Protein AF-A0A521WCY1-F1 (afdb_monomer)

Foldseek 3Di:
DKEFEAPPPPPPPPDDDDDDDDDDDDDDDDDDDDDDDDDDDDDDDDDDDPDPDPPPPPPPPQPDDAVQLLFWDKDFPDDDHHHYDHDQKDKTQMDITRAAFDPPLALHPFDHRYFWKFKDKQPHTQDIDRDRIDIGGNVPPDGGMIDIDIFTATNNRNTRDD

Radius of gyration: 27.36 Å; Cα contacts (8 Å, |Δi|>4): 257; chains: 1; bounding box: 64×45×72 Å

Solvent-accessible surface area (backbone atoms only — not comparable to full-atom values): 10475 Å² total; per-residue (Å²): 86,41,36,30,31,65,77,80,76,80,76,78,77,81,74,85,76,84,84,86,88,84,86,86,88,82,87,83,82,92,85,85,82,90,78,89,80,84,86,79,87,80,84,80,82,85,88,79,84,83,74,80,73,77,81,74,84,68,68,84,75,76,74,83,77,51,74,61,45,90,52,44,43,53,45,78,73,30,64,59,73,65,37,76,44,88,61,59,51,47,68,33,35,40,52,70,40,64,46,47,61,36,64,92,42,57,80,32,83,73,48,74,51,42,15,32,28,39,36,20,53,72,87,38,80,74,52,74,44,41,60,54,64,40,82,42,77,37,72,91,57,74,62,42,79,46,40,45,48,65,39,27,21,38,12,63,66,48,70,51,79,133

Mean predicted aligned error: 14.32 Å

Sequence (162 aa):
MKIRMPYVVLAVAGTALIAAACGGSSKSASATPKTAATQASVKAPASATQAAAAASTATPAMMPMQPGAENMKVAITAPANDAKITANEVTLDVAATGFDLSCDLAGKPVQAGKGHYHVEIDKSLVDMYCTPQARVSLQNVKPGTHTLTVVPAQDDHAEVHE

Secondary structure (DSSP, 8-state):
-EEEE--------------------------------------PPP----------------PPPPTTGGG-EEEEEES-TTEE--SSEEEEEEEEESSEE-STTTTSS--TTEEEEEEEETTEEEEEE-SSEEEEE-TTPPSEEEEEEEEEE-TT--B---

Structure (mmCIF, N/CA/C/O backbone):
data_AF-A0A521WCY1-F1
#
_entry.id   AF-A0A521WCY1-F1
#
loop_
_atom_site.group_PDB
_atom_site.id
_atom_site.type_symbol
_atom_site.label_atom_id
_atom_site.label_alt_id
_atom_site.label_comp_id
_atom_site.label_asym_id
_atom_site.label_entity_id
_atom_site.label_seq_id
_atom_site.pdbx_PDB_ins_code
_atom_site.Cartn_x
_atom_site.Cartn_y
_atom_site.Cartn_z
_atom_site.occupancy
_atom_site.B_iso_or_equiv
_atom_site.auth_seq_id
_atom_site.auth_comp_id
_atom_site.auth_asym_id
_atom_site.auth_atom_id
_atom_site.pdbx_PDB_model_num
ATOM 1 N N . MET A 1 1 ? -7.195 7.458 0.749 1.00 93.31 1 MET A N 1
ATOM 2 C CA . MET A 1 1 ? -8.484 6.971 1.301 1.00 93.31 1 MET A CA 1
ATOM 3 C C . MET A 1 1 ? -8.570 7.314 2.785 1.00 93.31 1 MET A C 1
ATOM 5 O O . MET A 1 1 ? -7.540 7.308 3.438 1.00 93.31 1 MET A O 1
ATOM 9 N N . LYS A 1 2 ? -9.751 7.605 3.342 1.00 93.06 2 LYS A N 1
ATOM 10 C CA . LYS A 1 2 ? -9.937 7.824 4.789 1.00 93.06 2 LYS A CA 1
ATOM 11 C C . LYS A 1 2 ? -10.553 6.604 5.472 1.00 93.06 2 LYS A C 1
ATOM 13 O O . LYS A 1 2 ? -11.439 5.976 4.900 1.00 93.06 2 LYS A O 1
ATOM 18 N N . ILE A 1 3 ? -10.138 6.322 6.703 1.00 94.38 3 ILE A N 1
ATOM 19 C CA . ILE A 1 3 ? -10.771 5.349 7.606 1.00 94.38 3 ILE A CA 1
ATOM 20 C C . ILE A 1 3 ? -11.053 5.989 8.963 1.00 94.38 3 ILE A C 1
ATOM 22 O O . ILE A 1 3 ? -10.430 6.985 9.336 1.00 94.38 3 ILE A O 1
ATOM 26 N N . ARG A 1 4 ? -11.997 5.415 9.711 1.00 92.69 4 ARG A N 1
ATOM 27 C CA . ARG A 1 4 ? -12.382 5.881 11.048 1.00 92.69 4 ARG A CA 1
ATOM 28 C C . ARG A 1 4 ? -12.153 4.783 12.076 1.00 92.69 4 ARG A C 1
ATOM 30 O O . ARG A 1 4 ? -12.836 3.760 12.049 1.00 92.69 4 ARG A O 1
ATOM 37 N N . MET A 1 5 ? -11.248 5.020 13.016 1.00 90.50 5 MET A N 1
ATOM 38 C CA . MET A 1 5 ? -11.045 4.164 14.181 1.00 90.50 5 MET A CA 1
ATOM 39 C C . MET A 1 5 ? -11.843 4.722 15.363 1.00 90.50 5 MET A C 1
ATOM 41 O O . MET A 1 5 ? -11.571 5.840 15.809 1.00 90.50 5 MET A O 1
ATOM 45 N N . PRO A 1 6 ? -12.861 4.006 15.870 1.00 84.88 6 PRO A N 1
ATOM 46 C CA . PRO A 1 6 ? -13.630 4.475 17.007 1.00 84.88 6 PRO A CA 1
ATOM 47 C C . PRO A 1 6 ? -12.794 4.387 18.283 1.00 84.88 6 PRO A C 1
ATOM 49 O O . PRO A 1 6 ? -11.936 3.519 18.435 1.00 84.88 6 PRO A O 1
ATOM 52 N N . TYR A 1 7 ? -13.119 5.237 19.251 1.00 79.69 7 TYR A N 1
ATOM 53 C CA . TYR A 1 7 ? -12.675 5.017 20.619 1.00 79.69 7 TYR A CA 1
ATOM 54 C C . TYR A 1 7 ? -13.307 3.727 21.141 1.00 79.69 7 TYR A C 1
ATOM 56 O O . TYR A 1 7 ? -14.530 3.625 21.255 1.00 79.69 7 TYR A O 1
ATOM 64 N N . VAL A 1 8 ? -12.476 2.738 21.467 1.00 70.00 8 VAL A N 1
ATOM 65 C CA . VAL A 1 8 ? -12.925 1.576 22.232 1.00 70.00 8 VAL A CA 1
ATOM 66 C C . VAL A 1 8 ? -13.041 2.026 23.682 1.00 70.00 8 VAL A C 1
ATOM 68 O O . VAL A 1 8 ? -12.065 2.036 24.430 1.00 70.00 8 VAL A O 1
ATOM 71 N N . VAL A 1 9 ? -14.241 2.443 24.084 1.00 60.09 9 VAL A N 1
ATOM 72 C CA . VAL A 1 9 ? -14.563 2.550 25.506 1.00 60.09 9 VAL A CA 1
ATOM 73 C C . VAL A 1 9 ? -14.656 1.116 26.015 1.00 60.09 9 VAL A C 1
ATOM 75 O O . VAL A 1 9 ? -15.657 0.438 25.789 1.00 60.09 9 VAL A O 1
ATOM 78 N N . LEU A 1 10 ? -13.591 0.627 26.653 1.00 60.75 10 LEU A N 1
ATOM 79 C CA . LEU A 1 10 ? -13.652 -0.584 27.465 1.00 60.75 10 LEU A CA 1
ATOM 80 C C . LEU A 1 10 ? -14.621 -0.297 28.615 1.00 60.75 10 LEU A C 1
ATOM 82 O O . LEU A 1 10 ? -14.239 0.221 29.662 1.00 60.75 10 LEU A O 1
ATOM 86 N N . ALA A 1 11 ? -15.903 -0.580 28.393 1.00 53.66 11 ALA A N 1
ATOM 87 C CA . ALA A 1 11 ? -16.876 -0.653 29.462 1.00 53.66 11 ALA A CA 1
ATOM 88 C C . ALA A 1 11 ? -16.461 -1.838 30.338 1.00 53.66 11 ALA A C 1
ATOM 90 O O . ALA A 1 11 ? -16.740 -2.994 30.021 1.00 53.66 11 ALA A O 1
ATOM 91 N N . VAL A 1 12 ? -15.724 -1.551 31.411 1.00 54.09 12 VAL A N 1
ATOM 92 C CA . VAL A 1 12 ? -15.419 -2.533 32.448 1.00 54.09 12 VAL A CA 1
ATOM 93 C C . VAL A 1 12 ? -16.740 -2.835 33.146 1.00 54.09 12 VAL A C 1
ATOM 95 O O . VAL A 1 12 ? -17.143 -2.149 34.081 1.00 54.09 12 VAL A O 1
ATOM 98 N N . ALA A 1 13 ? -17.459 -3.836 32.642 1.00 54.12 13 ALA A N 1
ATOM 99 C CA . ALA A 1 13 ? -18.578 -4.429 33.348 1.00 54.12 13 ALA A CA 1
ATOM 100 C C . ALA A 1 13 ? -18.003 -5.130 34.586 1.00 54.12 13 ALA A C 1
ATOM 102 O O . ALA A 1 13 ? -17.518 -6.260 34.520 1.00 54.12 13 ALA A O 1
ATOM 103 N N . GLY A 1 14 ? -17.982 -4.403 35.705 1.00 45.97 14 GLY A N 1
ATOM 104 C CA . GLY A 1 14 ? -17.565 -4.906 37.006 1.00 45.97 14 GLY A CA 1
ATOM 105 C C . GLY A 1 14 ? -18.452 -6.071 37.420 1.00 45.97 14 GLY A C 1
ATOM 106 O O . GLY A 1 14 ? -19.528 -5.878 37.977 1.00 45.97 14 GLY A O 1
ATOM 107 N N . THR A 1 15 ? -18.000 -7.288 37.137 1.00 55.28 15 THR A N 1
ATOM 108 C CA . THR A 1 15 ? -18.623 -8.502 37.656 1.00 55.28 15 THR A CA 1
ATOM 109 C C . THR A 1 15 ? -17.979 -8.766 39.011 1.00 55.28 15 THR A C 1
ATOM 111 O O . THR A 1 15 ? -16.832 -9.203 39.091 1.00 55.28 15 THR A O 1
ATOM 114 N N . ALA A 1 16 ? -18.687 -8.413 40.083 1.00 53.44 16 ALA A N 1
ATOM 115 C CA . ALA A 1 16 ? -18.273 -8.703 41.448 1.00 53.44 16 ALA A CA 1
ATOM 116 C C . ALA A 1 16 ? -18.274 -10.226 41.670 1.00 53.44 16 ALA A C 1
ATOM 118 O O . ALA A 1 16 ? -19.322 -10.840 41.853 1.00 53.44 16 ALA A O 1
ATOM 119 N N . LEU A 1 17 ? -17.090 -10.839 41.638 1.00 54.81 17 LEU A N 1
ATOM 120 C CA . LEU A 1 17 ? -16.869 -12.212 42.083 1.00 54.81 17 LEU A CA 1
ATOM 121 C C . LEU A 1 17 ? -16.650 -12.201 43.599 1.00 54.81 17 LEU A C 1
ATOM 123 O O . LEU A 1 17 ? -15.632 -11.716 44.092 1.00 54.81 17 LEU A O 1
ATOM 127 N N . ILE A 1 18 ? -17.629 -12.724 44.335 1.00 60.94 18 ILE A N 1
ATOM 128 C CA . ILE A 1 18 ? -17.515 -13.001 45.768 1.00 60.94 18 ILE A CA 1
ATOM 129 C C . ILE A 1 18 ? -16.548 -14.178 45.945 1.00 60.94 18 ILE A C 1
ATOM 131 O O . ILE A 1 18 ? -16.777 -15.271 45.430 1.00 60.94 18 ILE A O 1
ATOM 135 N N . ALA A 1 19 ? -15.459 -13.935 46.674 1.00 53.78 19 ALA A N 1
ATOM 136 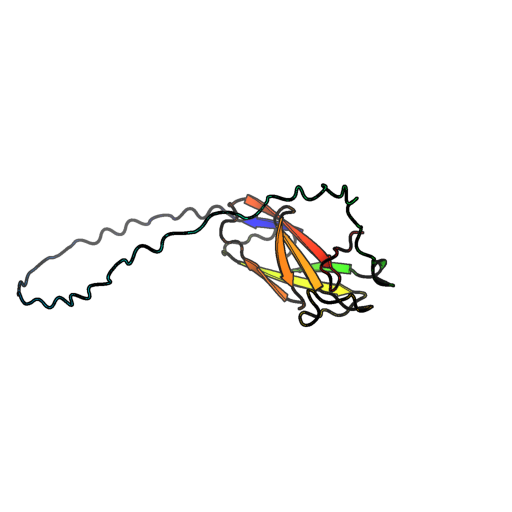C CA . ALA A 1 19 ? -14.481 -14.938 47.065 1.00 53.78 19 ALA A CA 1
ATOM 137 C C . ALA A 1 19 ? -15.011 -15.799 48.224 1.00 53.78 19 ALA A C 1
ATOM 139 O O . ALA A 1 19 ? -15.435 -15.268 49.250 1.00 53.78 19 ALA A O 1
ATOM 140 N N . ALA A 1 20 ? -14.907 -17.122 48.093 1.00 64.25 20 ALA A N 1
ATOM 141 C CA . ALA A 1 20 ? -14.951 -18.059 49.211 1.00 64.25 20 ALA A CA 1
ATOM 142 C C . ALA A 1 20 ? -13.583 -18.750 49.303 1.00 64.25 20 ALA A C 1
ATOM 144 O O . ALA A 1 20 ? -13.177 -19.472 48.394 1.00 64.25 20 ALA A O 1
ATOM 145 N N . ALA A 1 21 ? -12.858 -18.472 50.386 1.00 53.22 21 ALA A N 1
ATOM 146 C CA . ALA A 1 21 ? -11.540 -19.014 50.685 1.00 53.22 21 ALA A CA 1
ATOM 147 C C . ALA A 1 21 ? -11.627 -20.108 51.759 1.00 53.22 21 ALA A C 1
ATOM 149 O O . ALA A 1 21 ? -12.269 -19.902 52.782 1.00 53.22 21 ALA A O 1
ATOM 150 N N . CYS A 1 22 ? -10.928 -21.219 51.529 1.00 55.78 22 CYS A N 1
ATOM 151 C CA . CYS A 1 22 ? -10.346 -22.193 52.471 1.00 55.78 22 CYS A CA 1
ATOM 152 C C . CYS A 1 22 ? -9.388 -23.016 51.586 1.00 55.78 22 CYS A C 1
ATOM 154 O O . CYS A 1 22 ? -9.812 -23.468 50.532 1.00 55.78 22 CYS A O 1
ATOM 156 N N . GLY A 1 23 ? -8.096 -23.231 51.812 1.00 45.28 23 GLY A N 1
ATOM 157 C CA . GLY A 1 23 ? -7.243 -23.244 52.995 1.00 45.28 23 GLY A CA 1
ATOM 158 C C . GLY A 1 23 ? -6.306 -24.448 52.788 1.00 45.28 23 GLY A C 1
ATOM 159 O O . GLY A 1 23 ? -6.796 -25.537 52.509 1.00 45.28 23 GLY A O 1
ATOM 160 N N . GLY A 1 24 ? -4.980 -24.280 52.853 1.00 40.72 24 GLY A N 1
ATOM 161 C CA . GLY A 1 24 ? -4.060 -25.416 52.687 1.00 40.72 24 GLY A CA 1
ATOM 162 C C . GLY A 1 24 ? -2.597 -25.047 52.444 1.00 40.72 24 GLY A C 1
ATOM 163 O O . GLY A 1 24 ? -2.163 -24.908 51.307 1.00 40.72 24 GLY A O 1
ATOM 164 N N . SER A 1 25 ? -1.838 -24.919 53.531 1.00 53.38 25 SER A N 1
ATOM 165 C CA . SER A 1 25 ? -0.381 -24.749 53.562 1.00 53.38 25 SER A CA 1
ATOM 166 C C . SER A 1 25 ? 0.355 -26.066 53.295 1.00 53.38 25 SER A C 1
ATOM 168 O O . SER A 1 25 ? -0.026 -27.088 53.859 1.00 53.38 25 SER A O 1
ATOM 170 N N . SER A 1 26 ? 1.478 -26.031 52.566 1.00 47.97 26 SER A N 1
ATOM 171 C CA . SER A 1 26 ? 2.618 -26.954 52.748 1.00 47.97 26 SER A CA 1
ATOM 172 C C . SER A 1 26 ? 3.906 -26.417 52.105 1.00 47.97 26 SER A C 1
ATOM 174 O O . SER A 1 26 ? 3.928 -26.044 50.938 1.00 47.97 26 SER A O 1
ATOM 176 N N . LYS A 1 27 ? 4.975 -26.398 52.911 1.00 42.91 27 LYS A N 1
ATOM 177 C CA . LYS A 1 27 ? 6.394 -26.150 52.586 1.00 42.91 27 LYS A CA 1
ATOM 178 C C . LYS A 1 27 ? 6.956 -27.193 51.605 1.00 42.91 27 LYS A C 1
ATOM 180 O O . LYS A 1 27 ? 6.612 -28.357 51.757 1.00 42.91 27 LYS A O 1
ATOM 185 N N . SER A 1 28 ? 7.944 -26.827 50.774 1.00 38.47 28 SER A N 1
ATOM 186 C CA . SER A 1 28 ? 9.355 -27.254 50.951 1.00 38.47 28 SER A CA 1
ATOM 187 C C . SER A 1 28 ? 10.297 -26.881 49.791 1.00 38.47 28 SER A C 1
ATOM 189 O O . SER A 1 28 ? 9.913 -26.970 48.635 1.00 38.47 28 SER A O 1
ATOM 191 N N . ALA A 1 29 ? 11.543 -26.565 50.183 1.00 40.25 29 ALA A N 1
ATOM 192 C CA . ALA A 1 29 ? 12.851 -26.711 49.507 1.00 40.25 29 ALA A CA 1
ATOM 193 C C . ALA A 1 29 ? 13.043 -26.115 48.090 1.00 40.25 29 ALA A C 1
ATOM 195 O O . ALA A 1 29 ? 12.425 -26.538 47.128 1.00 40.25 29 ALA A O 1
ATOM 196 N N . SER A 1 30 ? 13.855 -25.066 47.901 1.00 44.50 30 SER A N 1
ATOM 197 C CA . SER A 1 30 ? 15.333 -24.992 47.985 1.00 44.50 30 SER A CA 1
ATOM 198 C C . SER A 1 30 ? 16.069 -25.819 46.922 1.00 44.50 30 SER A C 1
ATOM 200 O O . SER A 1 30 ? 16.255 -27.018 47.098 1.00 44.50 30 SER A O 1
ATOM 202 N N . ALA A 1 31 ? 16.560 -25.145 45.874 1.00 42.12 31 ALA A N 1
ATOM 203 C CA . ALA A 1 31 ? 17.804 -25.487 45.180 1.00 42.12 31 ALA A CA 1
ATOM 204 C C . ALA A 1 31 ? 18.293 -24.289 44.344 1.00 42.12 31 ALA A C 1
ATOM 206 O O . ALA A 1 31 ? 17.704 -23.915 43.333 1.00 42.12 31 ALA A O 1
ATOM 207 N N . THR A 1 32 ? 19.389 -23.688 44.795 1.00 49.78 32 THR A N 1
ATOM 208 C CA . THR A 1 32 ? 20.173 -22.664 44.097 1.00 49.78 32 THR A CA 1
ATOM 209 C C . THR A 1 32 ? 21.160 -23.336 43.141 1.00 49.78 32 THR A C 1
ATOM 211 O O . THR A 1 32 ? 21.869 -24.243 43.580 1.00 49.78 32 THR A O 1
ATOM 214 N N . PRO A 1 33 ? 21.353 -22.830 41.913 1.00 48.06 33 PRO A N 1
ATOM 215 C CA . PRO A 1 33 ? 22.633 -22.971 41.228 1.00 48.06 33 PRO A CA 1
ATOM 216 C C . PRO A 1 33 ? 23.412 -21.654 41.305 1.00 48.06 33 PRO A C 1
ATOM 218 O O . PRO A 1 33 ? 23.017 -20.631 40.748 1.00 48.06 33 PRO A O 1
ATOM 221 N N . LYS A 1 34 ? 24.546 -21.692 42.014 1.00 47.31 34 LYS A N 1
ATOM 222 C CA . LYS A 1 34 ? 25.645 -20.736 41.851 1.00 47.31 34 LYS A CA 1
ATOM 223 C C . LYS A 1 34 ? 26.338 -21.047 40.525 1.00 47.31 34 LYS A C 1
ATOM 225 O O . LYS A 1 34 ? 26.943 -22.109 40.414 1.00 47.31 34 LYS A O 1
ATOM 230 N N . THR A 1 35 ? 26.373 -20.087 39.609 1.00 40.38 35 THR A N 1
ATOM 231 C CA . THR A 1 35 ? 27.407 -20.055 38.568 1.00 40.38 35 THR A CA 1
ATOM 232 C C . THR A 1 35 ? 28.061 -18.685 38.602 1.00 40.38 35 THR A C 1
ATOM 234 O O . THR A 1 35 ? 27.452 -17.669 38.281 1.00 40.38 35 THR A O 1
ATOM 237 N N . ALA A 1 36 ? 29.299 -18.671 39.088 1.00 44.91 36 ALA A N 1
ATOM 238 C CA . ALA A 1 36 ? 30.172 -17.514 39.096 1.00 44.91 36 ALA A CA 1
ATOM 239 C C . ALA A 1 36 ? 30.692 -17.277 37.673 1.00 44.91 36 ALA A C 1
ATOM 241 O O . ALA A 1 36 ? 31.313 -18.164 37.092 1.00 44.91 36 ALA A O 1
ATOM 242 N N . ALA A 1 37 ? 30.452 -16.086 37.128 1.00 46.19 37 ALA A N 1
ATOM 243 C CA . ALA A 1 37 ? 31.126 -15.604 35.931 1.00 46.19 37 ALA A CA 1
ATOM 244 C C . ALA A 1 37 ? 32.107 -14.502 36.345 1.00 46.19 37 ALA A C 1
ATOM 246 O O . ALA A 1 37 ? 31.724 -13.406 36.750 1.00 46.19 37 ALA A O 1
ATOM 247 N N . THR A 1 38 ? 33.386 -14.854 36.291 1.00 40.69 38 THR A N 1
ATOM 248 C CA . THR A 1 38 ? 34.554 -14.004 36.512 1.00 40.69 38 THR A CA 1
ATOM 249 C C . THR A 1 38 ? 34.575 -12.857 35.496 1.00 40.69 38 THR A C 1
ATOM 251 O O . THR A 1 38 ? 34.715 -13.094 34.299 1.00 40.69 38 THR A O 1
ATOM 254 N N . GLN A 1 39 ? 34.463 -11.609 35.960 1.00 44.97 39 GLN A N 1
ATOM 255 C CA . GLN A 1 39 ? 34.729 -10.422 35.143 1.00 44.97 39 GLN A CA 1
ATOM 256 C C . GLN A 1 39 ? 36.243 -10.201 35.064 1.00 44.97 39 GLN A C 1
ATOM 258 O O . GLN A 1 39 ? 36.869 -9.752 36.022 1.00 44.97 39 GLN A O 1
ATOM 263 N N . ALA A 1 40 ? 36.836 -10.551 33.923 1.00 45.06 40 ALA A N 1
ATOM 264 C CA . ALA A 1 40 ? 38.208 -10.199 33.588 1.00 45.06 40 ALA A CA 1
ATOM 265 C C . ALA A 1 40 ? 38.224 -8.837 32.878 1.00 45.06 40 ALA A C 1
ATOM 267 O O . ALA A 1 40 ? 37.699 -8.680 31.776 1.00 45.06 40 ALA A O 1
ATOM 268 N N . SER A 1 41 ? 38.835 -7.853 33.532 1.00 47.94 41 SER A N 1
ATOM 269 C CA . SER A 1 41 ? 39.077 -6.510 33.013 1.00 47.94 41 SER A CA 1
ATOM 270 C C . SER A 1 41 ? 40.122 -6.543 31.897 1.00 47.94 41 SER A C 1
ATOM 272 O O . SER A 1 41 ? 41.318 -6.671 32.160 1.00 47.94 41 SER A O 1
ATOM 274 N N . VAL A 1 42 ? 39.689 -6.396 30.644 1.00 50.22 42 VAL A N 1
ATOM 275 C CA . VAL A 1 42 ? 40.586 -6.137 29.510 1.00 50.22 42 VAL A CA 1
ATOM 276 C C . VAL A 1 42 ? 40.814 -4.635 29.355 1.00 50.22 42 VAL A C 1
ATOM 278 O O . VAL A 1 42 ? 39.916 -3.853 29.056 1.00 50.22 42 VAL A O 1
ATOM 281 N N . LYS A 1 43 ? 42.068 -4.257 29.592 1.00 45.25 43 LYS A N 1
ATOM 282 C CA . LYS A 1 43 ? 42.681 -2.949 29.362 1.00 45.25 43 LYS A CA 1
ATOM 283 C C . LYS A 1 43 ? 42.659 -2.627 27.860 1.00 45.25 43 LYS A C 1
ATOM 285 O O . LYS A 1 43 ? 43.356 -3.279 27.088 1.00 45.25 43 LYS A O 1
ATOM 290 N N . ALA A 1 44 ? 41.884 -1.623 27.456 1.00 49.94 44 ALA A N 1
ATOM 291 C CA . ALA A 1 44 ? 41.884 -1.098 26.092 1.00 49.94 44 ALA A CA 1
ATOM 292 C C . ALA A 1 44 ? 43.157 -0.266 25.825 1.00 49.94 44 ALA A C 1
ATOM 294 O O . ALA A 1 44 ? 43.489 0.594 26.648 1.00 49.94 44 ALA A O 1
ATOM 295 N N . PRO A 1 45 ? 43.880 -0.469 24.708 1.00 48.25 45 PRO A N 1
ATOM 296 C CA . PRO A 1 45 ? 44.844 0.504 24.227 1.00 48.25 45 PRO A CA 1
ATOM 297 C C . PRO A 1 45 ? 44.153 1.574 23.374 1.00 48.25 45 PRO A C 1
ATOM 299 O O . PRO A 1 45 ? 43.189 1.324 22.653 1.00 48.25 45 PRO A O 1
ATOM 302 N N . ALA A 1 46 ? 44.682 2.783 23.513 1.00 48.59 46 ALA A N 1
ATOM 303 C CA . ALA A 1 46 ? 44.313 3.985 22.795 1.00 48.59 46 ALA A CA 1
ATOM 304 C C . ALA A 1 46 ? 44.691 3.943 21.301 1.00 48.59 46 ALA A C 1
ATOM 306 O O . ALA A 1 46 ? 45.542 3.161 20.880 1.00 48.59 46 ALA A O 1
ATOM 307 N N . SER A 1 47 ? 44.116 4.916 20.587 1.00 48.38 47 SER A N 1
ATOM 308 C CA . SER A 1 47 ? 44.505 5.455 19.275 1.00 48.38 47 SER A CA 1
ATOM 309 C C . SER A 1 47 ? 43.792 4.874 18.054 1.00 48.38 47 SER A C 1
ATOM 311 O O . SER A 1 47 ? 44.277 3.967 17.388 1.00 48.38 47 SER A O 1
ATOM 313 N N . ALA A 1 48 ? 42.694 5.535 17.683 1.00 50.62 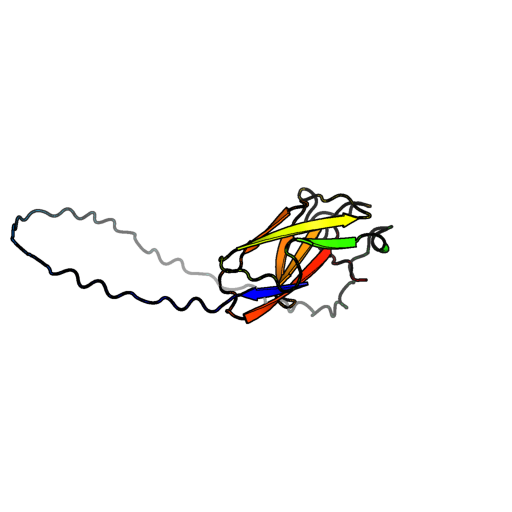48 ALA A N 1
ATOM 314 C CA . ALA A 1 48 ? 42.293 5.680 16.290 1.00 50.62 48 ALA A CA 1
ATOM 315 C C . ALA A 1 48 ? 42.104 7.175 16.003 1.00 50.62 48 ALA A C 1
ATOM 317 O O . ALA A 1 48 ? 41.246 7.843 16.579 1.00 50.62 48 ALA A O 1
ATOM 318 N N . THR A 1 49 ? 42.983 7.694 15.154 1.00 45.66 49 THR A N 1
ATOM 319 C CA . THR A 1 49 ? 42.992 9.045 14.601 1.00 45.66 49 THR A CA 1
ATOM 320 C C . THR A 1 49 ? 41.643 9.350 13.956 1.00 45.66 49 THR A C 1
ATOM 322 O O . THR A 1 49 ? 41.228 8.679 13.013 1.00 45.66 49 THR A O 1
ATOM 325 N N . GLN A 1 50 ? 40.951 10.364 14.468 1.00 51.31 50 GLN A N 1
ATOM 326 C CA . GLN A 1 50 ? 39.684 10.842 13.932 1.00 51.31 50 GLN A CA 1
ATOM 327 C C . GLN A 1 50 ? 39.982 11.665 12.670 1.00 51.31 50 GLN A C 1
ATOM 329 O O . GLN A 1 50 ? 40.247 12.862 12.734 1.00 51.31 50 GLN A O 1
ATOM 334 N N . ALA A 1 51 ? 40.026 10.997 11.517 1.00 53.78 51 ALA A N 1
ATOM 335 C CA . ALA A 1 51 ? 40.042 11.676 10.231 1.00 53.78 51 ALA A CA 1
ATOM 336 C C . ALA A 1 51 ? 38.665 12.314 10.019 1.00 53.78 51 ALA A C 1
ATOM 338 O O . ALA A 1 51 ? 37.650 11.619 9.957 1.00 53.78 51 ALA A O 1
ATOM 339 N N . ALA A 1 52 ? 38.636 13.644 9.952 1.00 54.66 52 ALA A N 1
ATOM 340 C CA . ALA A 1 52 ? 37.457 14.405 9.581 1.00 54.66 52 ALA A CA 1
ATOM 341 C C . ALA A 1 52 ? 37.036 13.994 8.163 1.00 54.66 52 ALA A C 1
ATOM 343 O O . ALA A 1 52 ? 37.665 14.380 7.178 1.00 54.66 52 ALA A O 1
ATOM 344 N N . ALA A 1 53 ? 35.990 13.172 8.066 1.00 55.78 53 ALA A N 1
ATOM 345 C CA . ALA A 1 53 ? 35.311 12.932 6.808 1.00 55.78 53 ALA A CA 1
ATOM 346 C C . ALA A 1 53 ? 34.721 14.269 6.353 1.00 55.78 53 ALA A C 1
ATOM 348 O O . ALA A 1 53 ? 33.861 14.845 7.023 1.00 55.78 53 ALA A O 1
ATOM 349 N N . ALA A 1 54 ? 35.238 14.782 5.237 1.00 52.16 54 ALA A N 1
ATOM 350 C CA . ALA A 1 54 ? 34.656 15.909 4.538 1.00 52.16 54 ALA A CA 1
ATOM 351 C C . ALA A 1 54 ? 33.172 15.606 4.307 1.00 52.16 54 ALA A C 1
ATOM 353 O O . ALA A 1 54 ? 32.827 14.613 3.662 1.00 52.16 54 ALA A O 1
ATOM 354 N N . ALA A 1 55 ? 32.308 16.444 4.877 1.00 55.81 55 ALA A N 1
ATOM 355 C CA . ALA A 1 55 ? 30.883 16.415 4.623 1.00 55.81 55 ALA A CA 1
ATOM 356 C C . ALA A 1 55 ? 30.682 16.657 3.125 1.00 55.81 55 ALA A C 1
ATOM 358 O O . ALA A 1 55 ? 30.738 17.789 2.646 1.00 55.81 55 ALA A O 1
ATOM 359 N N . SER A 1 56 ? 30.514 15.567 2.378 1.00 55.09 56 SER A N 1
ATOM 360 C CA . SER A 1 56 ? 30.043 15.631 1.007 1.00 55.09 56 SER A CA 1
ATOM 361 C C . SER A 1 56 ? 28.653 16.234 1.083 1.00 55.09 56 SER A C 1
ATOM 363 O O . SER A 1 56 ? 27.729 15.616 1.609 1.00 55.09 56 SER A O 1
ATOM 365 N N . THR A 1 57 ? 28.511 17.462 0.596 1.00 51.00 57 THR A N 1
ATOM 366 C CA . THR A 1 57 ? 27.223 18.062 0.262 1.00 51.00 57 THR A CA 1
ATOM 367 C C . THR A 1 57 ? 26.654 17.284 -0.921 1.00 51.00 57 THR A C 1
ATOM 369 O O . THR A 1 57 ? 26.654 17.764 -2.054 1.00 51.00 57 THR A O 1
ATOM 372 N N . ALA A 1 58 ? 26.258 16.035 -0.677 1.00 55.16 58 ALA A N 1
ATOM 373 C CA . ALA A 1 58 ? 25.482 15.262 -1.617 1.00 55.16 58 ALA A CA 1
ATOM 374 C C . ALA A 1 58 ? 24.141 15.977 -1.721 1.00 55.16 58 ALA A C 1
ATOM 376 O O . ALA A 1 58 ? 23.322 15.962 -0.803 1.00 55.16 58 ALA A O 1
ATOM 377 N N . THR A 1 59 ? 23.948 16.667 -2.839 1.00 56.69 59 THR A N 1
ATOM 378 C CA . THR A 1 59 ? 22.610 16.951 -3.341 1.00 56.69 59 THR A CA 1
ATOM 379 C C . THR A 1 59 ? 21.844 15.626 -3.281 1.00 56.69 59 THR A C 1
ATOM 381 O O . THR A 1 59 ? 22.436 14.619 -3.683 1.00 56.69 59 THR A O 1
ATOM 384 N N . PRO A 1 60 ? 20.607 15.567 -2.748 1.00 56.62 60 PRO A N 1
ATOM 385 C CA . PRO A 1 60 ? 19.840 14.329 -2.739 1.00 56.62 60 PRO A CA 1
ATOM 386 C C . PRO A 1 60 ? 19.822 13.791 -4.168 1.00 56.62 60 PRO A C 1
ATOM 388 O O . PRO A 1 60 ? 19.262 14.428 -5.062 1.00 56.62 60 PRO A O 1
ATOM 391 N N . ALA A 1 61 ? 20.538 12.693 -4.408 1.00 59.41 61 ALA A N 1
ATOM 392 C CA . ALA A 1 61 ? 20.531 12.054 -5.704 1.00 59.41 61 ALA A CA 1
ATOM 393 C C . ALA A 1 61 ? 19.119 11.499 -5.860 1.00 59.41 61 ALA A C 1
ATOM 395 O O . ALA A 1 61 ? 18.742 10.558 -5.166 1.00 59.41 61 ALA A O 1
ATOM 3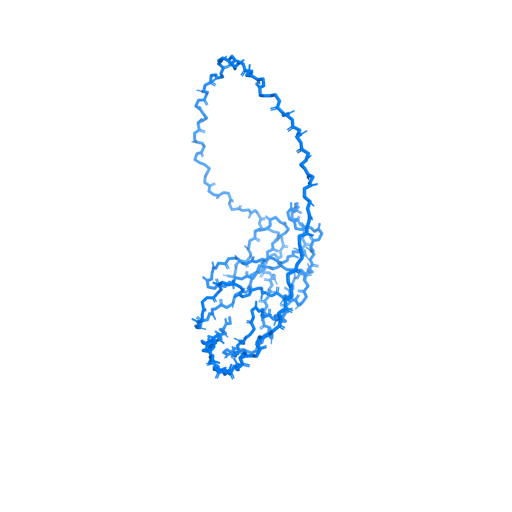96 N N . MET A 1 62 ? 18.313 12.150 -6.698 1.00 66.75 62 MET A N 1
ATOM 397 C CA . MET A 1 62 ? 17.040 11.590 -7.132 1.00 66.75 62 MET A CA 1
ATOM 398 C C . MET A 1 62 ? 17.377 10.245 -7.775 1.00 6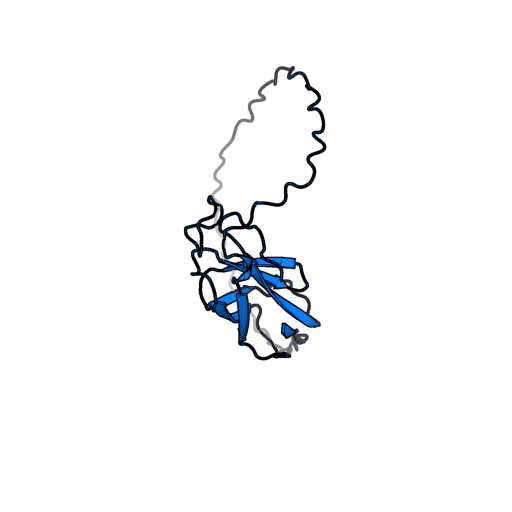6.75 62 MET A C 1
ATOM 400 O O . MET A 1 62 ? 18.140 10.209 -8.746 1.00 66.75 62 MET A O 1
ATOM 404 N N . MET A 1 63 ? 16.898 9.153 -7.180 1.00 78.50 63 MET A N 1
ATOM 405 C CA . MET A 1 63 ? 17.126 7.814 -7.716 1.00 78.50 63 MET A CA 1
ATOM 406 C C . MET A 1 63 ? 16.557 7.768 -9.144 1.00 78.50 63 MET A C 1
ATOM 408 O O . MET A 1 63 ? 15.491 8.342 -9.397 1.00 78.50 63 MET A O 1
ATOM 412 N N . PRO A 1 64 ? 17.284 7.188 -10.111 1.00 83.75 64 PRO A N 1
ATOM 413 C CA . PRO A 1 64 ? 16.835 7.163 -11.494 1.00 83.75 64 PRO A CA 1
ATOM 414 C C . PRO A 1 64 ? 15.557 6.333 -11.610 1.00 83.75 64 PRO A C 1
ATOM 416 O O . PRO A 1 64 ? 15.517 5.192 -11.167 1.00 83.75 64 PRO A O 1
ATOM 419 N N . MET A 1 65 ? 14.531 6.884 -12.256 1.00 91.62 65 MET A N 1
ATOM 420 C CA . MET A 1 65 ? 13.296 6.141 -12.491 1.00 91.62 65 MET A CA 1
ATOM 421 C C . MET A 1 65 ? 13.472 5.105 -13.610 1.00 91.62 65 MET A C 1
ATOM 423 O O . MET A 1 65 ? 14.068 5.414 -14.647 1.00 91.62 65 MET A O 1
ATOM 427 N N . GLN A 1 66 ? 12.892 3.908 -13.456 1.00 92.38 66 GLN A N 1
ATOM 428 C CA . GLN A 1 66 ? 12.748 2.967 -14.575 1.00 92.38 66 GLN A CA 1
ATOM 429 C C . GLN A 1 66 ? 11.974 3.569 -15.754 1.00 92.38 66 GLN A C 1
ATOM 431 O O . GLN A 1 66 ? 11.016 4.319 -15.548 1.00 92.38 66 GLN A O 1
ATOM 436 N N . PRO A 1 67 ? 12.300 3.169 -16.998 1.00 93.12 67 PRO A N 1
ATOM 437 C CA . PRO A 1 67 ? 11.411 3.387 -18.130 1.00 93.12 67 PRO A CA 1
ATOM 438 C C . PRO A 1 67 ? 10.008 2.845 -17.836 1.00 93.12 67 PRO A C 1
ATOM 440 O O . PRO A 1 67 ? 9.862 1.697 -17.412 1.00 93.12 67 PRO A O 1
ATOM 443 N N . GLY A 1 68 ? 8.980 3.658 -18.078 1.00 92.62 68 GLY A N 1
ATOM 444 C CA . GLY A 1 68 ? 7.592 3.278 -17.838 1.00 92.62 68 GLY A CA 1
ATOM 445 C C . GLY A 1 68 ? 7.116 3.484 -16.399 1.00 92.62 68 GLY A C 1
ATOM 446 O O . GLY A 1 68 ? 5.946 3.203 -16.133 1.00 92.62 68 GLY A O 1
ATOM 447 N N . ALA A 1 69 ? 7.965 3.984 -15.488 1.00 94.50 69 ALA A N 1
ATOM 448 C CA . ALA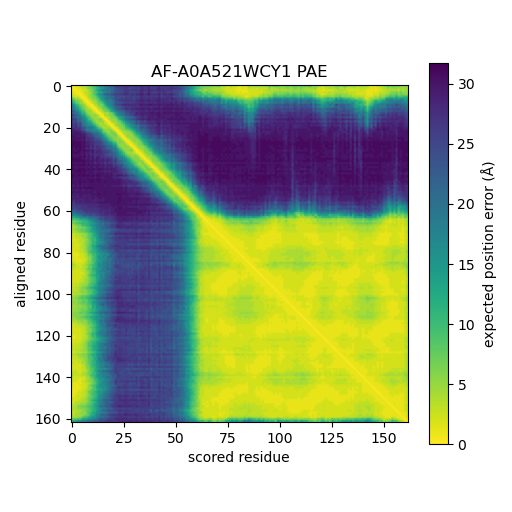 A 1 69 ? 7.580 4.290 -14.109 1.00 94.50 69 ALA A CA 1
ATOM 449 C C . ALA A 1 69 ? 6.348 5.201 -14.039 1.00 94.50 69 ALA A C 1
ATOM 451 O O . ALA A 1 69 ? 5.473 4.993 -13.209 1.00 94.50 69 ALA A O 1
ATOM 452 N N . GLU A 1 70 ? 6.209 6.151 -14.963 1.00 93.88 70 GLU A N 1
ATOM 453 C CA . GLU A 1 70 ? 5.060 7.052 -15.057 1.00 93.88 70 GLU A CA 1
ATOM 454 C C . GLU A 1 70 ? 3.714 6.328 -15.241 1.00 93.88 70 GLU A C 1
ATOM 456 O O . GLU A 1 70 ? 2.663 6.878 -14.905 1.00 93.88 70 GLU A O 1
ATOM 461 N N . ASN A 1 71 ? 3.731 5.081 -15.722 1.00 95.69 71 ASN A N 1
ATOM 462 C CA . ASN A 1 71 ? 2.543 4.246 -15.898 1.00 95.69 71 ASN A CA 1
ATOM 463 C C . ASN A 1 71 ? 2.244 3.368 -14.677 1.00 95.69 71 ASN A C 1
ATOM 465 O O . ASN A 1 71 ? 1.185 2.744 -14.636 1.00 95.69 71 ASN A O 1
ATOM 469 N N . MET A 1 72 ? 3.142 3.313 -13.688 1.00 97.31 72 MET A N 1
ATOM 470 C CA . MET A 1 72 ? 2.905 2.593 -12.440 1.00 97.31 72 MET A CA 1
ATOM 471 C C . MET A 1 72 ? 1.832 3.320 -11.636 1.00 97.31 72 MET A C 1
ATOM 473 O O . MET A 1 72 ? 1.932 4.520 -11.362 1.00 97.31 72 MET A O 1
ATOM 477 N N . LYS A 1 73 ? 0.775 2.590 -11.287 1.00 97.62 73 LYS A N 1
ATOM 478 C CA . LYS A 1 73 ? -0.385 3.106 -10.558 1.00 97.62 73 LYS A CA 1
ATOM 479 C C . LYS A 1 73 ? -0.825 2.087 -9.527 1.00 97.62 73 LYS A C 1
ATOM 481 O O . LYS A 1 73 ? -0.870 0.892 -9.822 1.00 97.62 73 LYS A O 1
ATOM 486 N N . VAL A 1 74 ? -1.199 2.565 -8.346 1.00 98.19 74 VAL A N 1
ATOM 487 C CA . VAL A 1 74 ? -1.884 1.756 -7.338 1.00 98.19 74 VAL A CA 1
ATOM 488 C C . VAL A 1 74 ? -3.106 2.479 -6.804 1.00 98.19 74 VAL A C 1
ATOM 490 O O . VAL A 1 74 ? -3.100 3.696 -6.636 1.00 98.19 74 VAL A O 1
ATOM 493 N N . ALA A 1 75 ? -4.162 1.722 -6.532 1.00 97.88 75 ALA A N 1
ATOM 494 C CA . ALA A 1 75 ? -5.389 2.247 -5.954 1.00 97.88 75 ALA A CA 1
ATOM 495 C C . ALA A 1 75 ? -5.936 1.287 -4.900 1.00 97.88 75 ALA A C 1
ATOM 497 O O . ALA A 1 75 ? -6.055 0.087 -5.148 1.00 97.88 75 ALA A O 1
ATOM 498 N N . ILE A 1 76 ? -6.312 1.829 -3.741 1.00 98.44 76 ILE A N 1
ATOM 499 C CA . ILE A 1 76 ? -7.052 1.078 -2.724 1.00 98.44 76 ILE A CA 1
ATOM 500 C C . ILE A 1 76 ? -8.482 0.877 -3.238 1.00 98.44 76 ILE A C 1
ATOM 502 O O . ILE A 1 76 ? -9.201 1.853 -3.463 1.00 98.44 76 ILE A O 1
ATOM 506 N N . THR A 1 77 ? -8.890 -0.376 -3.419 1.00 98.50 77 THR A N 1
ATOM 507 C CA . THR A 1 77 ? -10.242 -0.769 -3.849 1.00 98.50 77 THR A CA 1
ATOM 508 C C . THR A 1 77 ? -11.108 -1.240 -2.682 1.00 98.50 77 THR A C 1
ATOM 510 O O . THR A 1 77 ? -12.333 -1.132 -2.752 1.00 98.50 77 THR A O 1
ATOM 513 N N . ALA A 1 78 ? -10.489 -1.696 -1.590 1.00 98.06 78 ALA A N 1
ATOM 514 C CA . ALA A 1 78 ? -11.145 -1.959 -0.316 1.00 98.06 78 ALA A CA 1
ATOM 515 C C . ALA A 1 78 ? -10.208 -1.623 0.860 1.00 98.06 78 ALA A C 1
ATOM 517 O O . ALA A 1 78 ? -8.995 -1.768 0.716 1.00 98.06 78 ALA 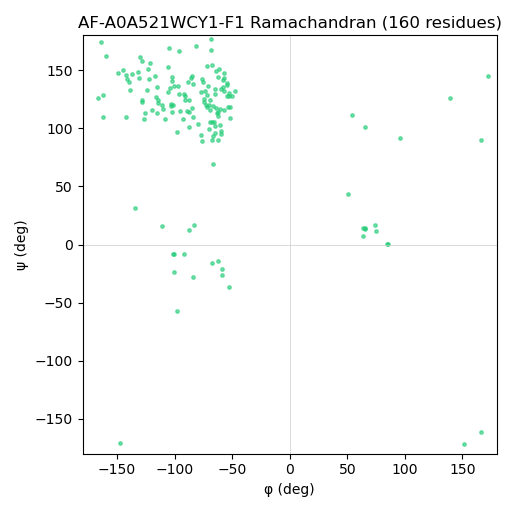A O 1
ATOM 518 N N . PRO A 1 79 ? -10.731 -1.215 2.032 1.00 97.88 79 PRO A N 1
ATOM 519 C CA . PRO A 1 79 ? -12.145 -0.984 2.319 1.00 97.88 79 PRO A CA 1
ATOM 520 C C . PRO A 1 79 ? -12.708 0.239 1.570 1.00 97.88 79 PRO A C 1
ATOM 522 O O . PRO A 1 79 ? -11.992 0.940 0.865 1.00 97.88 79 PRO A O 1
ATOM 525 N N . ALA A 1 80 ? -14.007 0.507 1.699 1.00 96.94 80 ALA A N 1
ATOM 526 C CA . ALA A 1 80 ? -14.577 1.739 1.156 1.00 96.94 80 ALA A CA 1
ATOM 527 C C . ALA A 1 80 ? -14.055 2.972 1.917 1.00 96.94 80 ALA A C 1
ATOM 529 O O . ALA A 1 80 ? -13.717 2.899 3.101 1.00 96.94 80 ALA A O 1
ATOM 530 N N . ASN A 1 81 ? -14.044 4.132 1.259 1.00 96.19 81 ASN A N 1
ATOM 531 C CA . ASN A 1 81 ? -13.720 5.391 1.922 1.00 96.19 81 ASN A CA 1
ATOM 532 C C . ASN A 1 81 ? -14.659 5.654 3.117 1.00 96.19 81 ASN A C 1
ATOM 534 O O . ASN A 1 81 ? -15.845 5.342 3.063 1.00 96.19 81 ASN A O 1
ATOM 538 N N . ASP A 1 82 ? -14.109 6.227 4.189 1.00 95.62 82 ASP A N 1
ATOM 539 C CA . ASP A 1 82 ? -14.763 6.439 5.487 1.00 95.62 82 ASP A CA 1
ATOM 540 C C . ASP A 1 82 ? -15.156 5.152 6.241 1.00 95.62 82 ASP A C 1
ATOM 542 O O . ASP A 1 82 ? -15.881 5.225 7.240 1.00 95.62 82 ASP A O 1
ATOM 546 N N . ALA A 1 83 ? -14.649 3.981 5.836 1.00 97.12 83 ALA A N 1
ATOM 547 C CA . ALA A 1 83 ? -14.905 2.732 6.546 1.00 97.12 83 ALA A CA 1
ATOM 548 C C . ALA A 1 83 ? -14.523 2.819 8.030 1.00 97.12 83 ALA A C 1
ATOM 550 O O . ALA A 1 83 ? -13.470 3.340 8.413 1.00 97.12 83 ALA A O 1
ATOM 551 N N . LYS A 1 84 ? -15.396 2.263 8.874 1.00 97.31 84 LYS A N 1
ATOM 552 C CA . LYS A 1 84 ? -15.173 2.148 10.312 1.00 97.31 84 LYS A CA 1
ATOM 553 C C . LYS A 1 84 ? -14.357 0.889 10.605 1.00 97.31 84 LYS A C 1
ATOM 555 O O . LYS A 1 84 ? -14.849 -0.214 10.386 1.00 97.31 84 LYS A O 1
ATOM 560 N N . ILE A 1 85 ? -13.161 1.056 11.159 1.00 96.38 85 ILE A N 1
ATOM 561 C CA . ILE A 1 85 ? -12.258 -0.043 11.517 1.00 96.38 85 ILE A CA 1
ATOM 562 C C . ILE A 1 85 ? -12.183 -0.158 13.037 1.00 96.38 85 ILE A C 1
ATOM 564 O O . ILE A 1 85 ? -11.749 0.769 13.708 1.00 96.38 85 ILE A O 1
ATOM 568 N N . THR A 1 86 ? -12.638 -1.280 13.595 1.00 94.00 86 THR A N 1
ATOM 569 C CA . THR A 1 86 ? -12.643 -1.537 15.051 1.00 94.00 86 THR A CA 1
ATOM 570 C C . THR A 1 86 ? -11.504 -2.442 15.520 1.00 94.00 86 THR A C 1
ATOM 572 O O . THR A 1 86 ? -11.362 -2.651 16.720 1.00 94.00 86 THR A O 1
ATOM 575 N N . ALA A 1 87 ? -10.744 -3.023 14.593 1.00 93.88 87 ALA A N 1
ATOM 576 C CA . ALA A 1 87 ? -9.636 -3.925 14.885 1.00 93.88 87 ALA A CA 1
ATOM 577 C C . ALA A 1 87 ? -8.289 -3.181 14.892 1.00 93.88 87 ALA A C 1
ATOM 579 O O . ALA A 1 87 ? -8.184 -2.063 14.394 1.00 93.88 87 ALA A O 1
ATOM 580 N N . ASN A 1 88 ? -7.250 -3.841 15.410 1.00 95.25 88 ASN A N 1
ATOM 581 C CA . ASN A 1 88 ? -5.860 -3.359 15.369 1.00 95.25 88 ASN A CA 1
ATOM 582 C C . ASN A 1 88 ? -5.153 -3.682 14.040 1.00 95.25 88 ASN A C 1
ATOM 584 O O . ASN A 1 88 ? -3.928 -3.666 13.968 1.00 95.25 88 ASN A O 1
ATOM 588 N N . GLU A 1 89 ? -5.916 -4.013 13.004 1.00 96.56 89 GLU A N 1
ATOM 589 C CA . GLU A 1 89 ? -5.441 -4.298 11.656 1.00 96.56 89 GLU A CA 1
ATOM 590 C C . GLU A 1 89 ? -6.529 -3.872 10.666 1.00 96.56 89 GLU A C 1
ATOM 592 O O . GLU A 1 89 ? -7.725 -3.972 10.961 1.00 96.56 89 GLU A O 1
ATOM 597 N N . VAL A 1 90 ? -6.114 -3.426 9.485 1.00 97.69 90 VAL A N 1
ATOM 598 C CA . VAL A 1 90 ? -6.982 -3.271 8.318 1.00 97.69 90 VAL A CA 1
ATOM 599 C C . VAL A 1 90 ? -6.408 -4.074 7.156 1.00 97.69 90 VAL A C 1
ATOM 601 O O . VAL A 1 90 ? -5.213 -4.018 6.879 1.00 97.69 90 VAL A O 1
ATOM 604 N N . THR A 1 91 ? -7.257 -4.842 6.477 1.00 98.38 91 THR A N 1
ATOM 605 C CA . THR A 1 91 ? -6.899 -5.472 5.202 1.00 98.38 91 THR A CA 1
ATOM 606 C C . THR A 1 91 ? -7.277 -4.527 4.071 1.00 98.38 91 THR A C 1
ATOM 608 O O . THR A 1 91 ? -8.432 -4.104 3.997 1.00 98.38 91 THR A O 1
ATOM 611 N N . LEU A 1 92 ? -6.309 -4.187 3.224 1.00 98.69 92 LEU A N 1
ATOM 612 C CA . LEU A 1 92 ? -6.518 -3.424 2.002 1.00 98.69 92 LEU A CA 1
ATOM 613 C C . LEU A 1 92 ? -6.539 -4.370 0.812 1.00 98.69 92 LEU A C 1
ATOM 615 O O . LEU A 1 92 ? -5.658 -5.222 0.708 1.00 98.69 92 LEU A O 1
ATOM 619 N N . ASP A 1 93 ? -7.481 -4.153 -0.097 1.00 98.69 93 ASP A N 1
ATOM 620 C CA . ASP A 1 93 ? -7.368 -4.646 -1.465 1.00 98.69 93 ASP A CA 1
ATOM 621 C C . ASP A 1 93 ? -6.803 -3.506 -2.317 1.00 98.69 93 ASP A C 1
ATOM 623 O O . ASP A 1 93 ? -7.281 -2.368 -2.255 1.00 98.69 93 ASP A O 1
ATOM 627 N N . VAL A 1 94 ? -5.758 -3.801 -3.084 1.00 98.62 94 VAL A N 1
ATOM 628 C CA . VAL A 1 94 ? -5.003 -2.834 -3.878 1.00 98.62 94 VAL A CA 1
ATOM 629 C C . VAL A 1 94 ? -4.904 -3.333 -5.312 1.00 98.62 94 VAL A C 1
ATOM 631 O O . VAL A 1 94 ? -4.392 -4.418 -5.585 1.00 98.62 94 VAL A O 1
ATOM 634 N N . ALA A 1 95 ? -5.384 -2.517 -6.244 1.00 98.44 95 ALA A N 1
ATOM 635 C CA . ALA A 1 95 ? -5.181 -2.737 -7.667 1.00 98.44 95 ALA A CA 1
ATOM 636 C C . ALA A 1 95 ? -3.864 -2.083 -8.092 1.00 98.44 95 ALA A C 1
ATOM 638 O O . ALA A 1 95 ? -3.697 -0.882 -7.895 1.00 98.44 95 ALA A O 1
ATOM 639 N N . ALA A 1 96 ? -2.959 -2.862 -8.687 1.00 98.25 96 ALA A N 1
ATOM 640 C CA . ALA A 1 96 ? -1.756 -2.365 -9.347 1.00 98.25 96 ALA A CA 1
ATOM 641 C C . ALA A 1 96 ? -1.952 -2.373 -10.869 1.00 98.25 96 ALA A C 1
ATOM 643 O O . ALA A 1 96 ? -2.585 -3.274 -11.423 1.00 98.25 96 ALA A O 1
ATOM 644 N N . THR A 1 97 ? -1.453 -1.356 -11.563 1.00 98.19 97 THR A N 1
ATOM 645 C CA . THR A 1 97 ? -1.527 -1.247 -13.026 1.00 98.19 97 THR A CA 1
ATOM 646 C C . THR A 1 97 ? -0.226 -0.662 -13.561 1.00 98.19 97 THR A C 1
ATOM 648 O O . THR A 1 97 ? 0.362 0.212 -12.930 1.00 98.19 97 THR A O 1
ATOM 651 N N . GLY A 1 98 ? 0.230 -1.161 -14.714 1.00 97.19 98 GLY A N 1
ATOM 652 C CA . GLY A 1 98 ? 1.461 -0.707 -15.373 1.00 97.19 98 GLY A CA 1
ATOM 653 C C . GLY A 1 98 ? 2.753 -1.373 -14.887 1.00 97.19 98 GLY A C 1
ATOM 654 O O . GLY A 1 98 ? 3.817 -1.053 -15.405 1.00 97.19 98 GLY A O 1
ATOM 655 N N . PHE A 1 99 ? 2.678 -2.303 -13.930 1.00 97.94 99 PHE A N 1
ATOM 656 C CA . PHE A 1 99 ? 3.807 -3.095 -13.437 1.00 97.94 99 PHE A CA 1
ATOM 657 C C . PHE A 1 99 ? 3.325 -4.374 -12.748 1.00 97.94 99 PHE A C 1
ATOM 659 O O . PHE A 1 99 ? 2.166 -4.460 -12.335 1.00 97.94 99 PHE A O 1
ATOM 666 N N . ASP A 1 100 ? 4.232 -5.337 -12.596 1.00 98.19 100 ASP A N 1
ATOM 667 C CA . ASP A 1 100 ? 3.995 -6.529 -11.788 1.00 98.19 100 ASP A CA 1
ATOM 668 C C . ASP A 1 100 ? 4.583 -6.349 -10.388 1.00 98.19 100 ASP A C 1
ATOM 670 O O . ASP A 1 100 ? 5.718 -5.894 -10.222 1.00 98.19 100 ASP A O 1
ATOM 674 N N . LEU A 1 101 ? 3.817 -6.762 -9.381 1.00 98.19 101 LEU A N 1
ATOM 675 C CA . LEU A 1 101 ? 4.261 -6.758 -7.994 1.00 98.19 101 LEU A CA 1
ATOM 676 C C . LEU A 1 101 ? 5.316 -7.855 -7.757 1.00 98.19 101 LEU A C 1
ATOM 678 O O . LEU A 1 101 ? 5.074 -9.019 -8.072 1.00 98.19 101 LEU A O 1
ATOM 682 N N . SER A 1 102 ? 6.460 -7.492 -7.169 1.00 97.19 102 SER A N 1
ATOM 683 C CA . SER A 1 102 ? 7.609 -8.378 -6.936 1.00 97.19 102 SER A CA 1
ATOM 684 C C . SER A 1 102 ? 8.276 -8.070 -5.592 1.00 97.19 102 SER A C 1
ATOM 686 O O . SER A 1 102 ? 8.919 -7.037 -5.429 1.00 97.19 102 SER A O 1
ATOM 688 N N . CYS A 1 103 ? 8.147 -8.968 -4.610 1.00 96.31 103 CYS A N 1
ATOM 689 C CA . CYS A 1 103 ? 8.812 -8.803 -3.304 1.00 96.31 103 CYS A CA 1
ATOM 690 C C . CYS A 1 103 ? 10.258 -9.288 -3.295 1.00 96.31 103 CYS A C 1
ATOM 692 O O . CYS A 1 103 ? 11.079 -8.808 -2.522 1.00 96.31 103 CYS A O 1
ATOM 694 N N . ASP A 1 104 ? 10.577 -10.260 -4.138 1.00 97.12 104 ASP A N 1
ATOM 695 C CA . ASP A 1 104 ? 11.914 -10.822 -4.266 1.00 97.12 104 ASP A CA 1
ATOM 696 C C . ASP A 1 104 ? 12.923 -9.827 -4.845 1.00 97.12 104 ASP A C 1
ATOM 698 O O . ASP A 1 104 ? 14.120 -10.058 -4.698 1.00 97.12 104 ASP A O 1
ATOM 702 N N . LEU A 1 105 ? 12.457 -8.732 -5.456 1.00 96.38 105 LEU A N 1
ATOM 703 C CA . LEU A 1 105 ? 13.283 -7.669 -6.025 1.00 96.38 105 LEU A CA 1
ATOM 704 C C . LEU A 1 105 ? 13.402 -6.424 -5.135 1.00 96.38 105 LEU A C 1
ATOM 706 O O . LEU A 1 105 ? 14.252 -5.584 -5.402 1.00 96.38 105 LEU A O 1
ATOM 710 N N . ALA A 1 106 ? 12.646 -6.320 -4.040 1.00 96.12 106 ALA A N 1
ATOM 711 C CA . ALA A 1 106 ? 12.770 -5.193 -3.116 1.00 96.12 106 ALA A CA 1
ATOM 712 C C . ALA A 1 106 ? 14.209 -5.057 -2.561 1.00 96.12 106 ALA A C 1
ATOM 714 O O . ALA A 1 106 ? 14.841 -6.033 -2.139 1.00 96.12 106 ALA A O 1
ATOM 715 N N . GLY A 1 107 ? 14.740 -3.834 -2.592 1.00 95.25 107 GLY A N 1
ATOM 716 C CA . GLY A 1 107 ? 16.118 -3.479 -2.256 1.00 95.25 107 GLY A CA 1
ATOM 717 C C . GLY A 1 107 ? 17.168 -3.855 -3.311 1.00 95.25 107 GLY A C 1
ATOM 718 O O . GLY A 1 107 ? 18.363 -3.829 -3.004 1.00 95.25 107 GLY A O 1
ATOM 719 N N . LYS A 1 108 ? 16.768 -4.253 -4.525 1.00 95.69 108 LYS A N 1
ATOM 720 C CA . LYS A 1 108 ? 17.681 -4.629 -5.622 1.00 95.69 108 LYS A CA 1
ATOM 721 C C . LYS A 1 108 ? 17.754 -3.537 -6.692 1.00 95.69 108 LYS A C 1
ATOM 723 O O . LYS A 1 108 ? 16.966 -2.596 -6.667 1.00 95.69 108 LYS A O 1
ATOM 728 N N . PRO A 1 109 ? 18.709 -3.632 -7.641 1.00 95.38 109 PRO A N 1
ATOM 729 C CA . PRO A 1 109 ? 18.700 -2.760 -8.804 1.00 95.38 109 PRO A CA 1
ATOM 730 C C . PRO A 1 109 ? 17.364 -2.831 -9.540 1.00 95.38 109 PRO A C 1
ATOM 732 O O . PRO A 1 109 ? 16.821 -3.915 -9.739 1.00 95.38 109 PRO A O 1
ATOM 735 N N . VAL A 1 110 ? 16.902 -1.664 -9.973 1.00 95.44 110 VAL A N 1
ATOM 736 C CA . VAL A 1 110 ? 15.642 -1.465 -10.684 1.00 95.44 110 VAL A CA 1
ATOM 737 C C . VAL A 1 110 ? 15.508 -2.381 -11.903 1.00 95.44 110 VAL A C 1
ATOM 739 O O . VAL A 1 110 ? 16.361 -2.373 -12.797 1.00 95.44 110 VAL A O 1
ATOM 742 N N . GLN A 1 111 ? 14.394 -3.113 -11.978 1.00 95.50 111 GLN A N 1
ATOM 743 C CA . GLN A 1 111 ? 13.994 -3.889 -13.144 1.00 95.50 111 GLN A CA 1
ATOM 744 C C . GLN A 1 111 ? 12.706 -3.335 -13.765 1.00 95.50 111 GLN A C 1
ATOM 746 O O . GLN A 1 111 ? 11.654 -3.320 -13.138 1.00 95.50 111 GLN A O 1
ATOM 751 N N . ALA A 1 112 ? 12.778 -2.955 -15.045 1.00 95.44 112 ALA A N 1
ATOM 752 C CA . ALA A 1 112 ? 11.656 -2.369 -15.779 1.00 95.44 112 ALA A CA 1
ATOM 753 C C . ALA A 1 112 ? 10.353 -3.188 -15.653 1.00 95.44 112 ALA A C 1
ATOM 755 O O . ALA A 1 112 ? 10.323 -4.389 -15.944 1.00 95.44 112 ALA A O 1
ATOM 756 N N . GLY A 1 113 ? 9.266 -2.516 -15.266 1.00 96.56 113 GLY A N 1
ATOM 757 C CA . GLY A 1 113 ? 7.936 -3.117 -15.121 1.00 96.56 113 GLY A CA 1
ATOM 758 C C . GLY A 1 113 ? 7.786 -4.005 -13.882 1.00 96.56 113 GLY A C 1
ATOM 759 O O . GLY A 1 113 ? 6.859 -4.819 -13.825 1.00 96.56 113 GLY A O 1
ATOM 760 N N . LYS A 1 114 ? 8.700 -3.886 -12.915 1.00 97.75 114 LYS A N 1
ATOM 761 C CA . LYS A 1 114 ? 8.637 -4.537 -11.606 1.00 97.75 114 LYS A CA 1
ATOM 762 C C . LYS A 1 114 ? 8.658 -3.489 -10.499 1.00 97.75 114 LYS A C 1
ATOM 764 O O . LYS A 1 114 ? 9.068 -2.342 -10.697 1.00 97.75 114 LYS A O 1
ATOM 769 N N . GLY A 1 115 ? 8.128 -3.877 -9.350 1.00 97.62 115 GLY A N 1
ATOM 770 C CA . GLY A 1 115 ? 8.134 -3.040 -8.166 1.00 97.62 115 GLY A CA 1
ATOM 771 C C . GLY A 1 115 ? 7.189 -3.559 -7.100 1.00 97.62 115 GLY A C 1
ATOM 772 O O . GLY A 1 115 ? 6.746 -4.706 -7.113 1.00 97.62 115 GLY A O 1
ATOM 773 N N . HIS A 1 116 ? 6.851 -2.685 -6.173 1.00 98.62 116 HIS A N 1
ATOM 774 C CA . HIS A 1 116 ? 5.922 -2.941 -5.081 1.00 98.62 116 HIS A CA 1
ATOM 775 C C . HIS A 1 116 ? 5.182 -1.642 -4.763 1.00 98.62 116 HIS A C 1
ATOM 777 O O . HIS A 1 116 ? 5.239 -0.685 -5.534 1.00 98.62 116 HIS A O 1
ATOM 783 N N . TYR A 1 117 ? 4.425 -1.601 -3.675 1.00 98.69 117 TYR A N 1
ATOM 784 C CA . TYR A 1 117 ? 3.855 -0.350 -3.195 1.00 98.69 117 TYR A CA 1
ATOM 785 C C . TYR A 1 117 ? 4.083 -0.177 -1.709 1.00 98.69 117 TYR A C 1
ATOM 787 O O . TYR A 1 117 ? 4.104 -1.137 -0.940 1.00 98.69 117 TYR A O 1
ATOM 795 N N . HIS A 1 118 ? 4.227 1.074 -1.316 1.00 98.56 118 HIS A N 1
ATOM 796 C CA . HIS A 1 118 ? 4.259 1.499 0.065 1.00 98.56 118 HIS A CA 1
ATOM 797 C C . HIS A 1 118 ? 2.844 1.782 0.538 1.00 98.56 118 HIS A C 1
ATOM 799 O O . HIS A 1 118 ? 2.039 2.347 -0.204 1.00 98.56 118 HIS A O 1
ATOM 805 N N . VAL A 1 119 ? 2.537 1.389 1.771 1.00 98.44 119 VAL A N 1
ATOM 806 C CA . VAL A 1 119 ? 1.342 1.851 2.474 1.00 98.44 119 VAL A CA 1
ATOM 807 C C . VAL A 1 119 ? 1.767 2.857 3.524 1.00 98.44 119 VAL A C 1
ATOM 809 O O . VAL A 1 119 ? 2.636 2.587 4.351 1.00 98.44 119 VAL A O 1
ATOM 812 N N . GLU A 1 120 ? 1.084 3.991 3.538 1.00 97.94 120 GLU A N 1
ATOM 813 C CA . GLU A 1 120 ? 1.270 5.028 4.539 1.00 97.94 120 GLU A CA 1
ATOM 814 C C . GLU A 1 120 ? -0.002 5.241 5.356 1.00 97.94 120 GLU A C 1
ATOM 816 O O . GLU A 1 120 ? -1.115 5.217 4.820 1.00 97.94 120 GLU A O 1
ATOM 821 N N . ILE A 1 121 ? 0.173 5.542 6.642 1.00 97.94 121 ILE A N 1
ATOM 822 C CA . ILE A 1 121 ? -0.868 6.099 7.509 1.00 97.94 121 ILE A CA 1
ATOM 823 C C . ILE A 1 121 ? -0.471 7.534 7.835 1.00 97.94 121 ILE A C 1
ATOM 825 O O . ILE A 1 121 ? 0.592 7.780 8.398 1.00 97.94 121 ILE A O 1
ATOM 829 N N . ASP A 1 122 ? -1.321 8.490 7.469 1.00 97.38 122 ASP A N 1
ATOM 830 C CA . ASP A 1 122 ? -1.099 9.922 7.692 1.00 97.38 122 ASP A CA 1
ATOM 831 C C . ASP A 1 122 ? 0.281 10.400 7.197 1.00 97.38 122 ASP A C 1
ATOM 833 O O . ASP A 1 122 ? 0.965 11.171 7.872 1.00 97.38 122 ASP A O 1
ATOM 837 N N . LYS A 1 123 ? 0.674 9.945 5.995 1.00 95.62 123 LYS A N 1
ATOM 838 C CA . LYS A 1 123 ? 1.975 10.215 5.340 1.00 95.62 123 LYS A CA 1
ATOM 839 C C . LYS A 1 123 ? 3.193 9.620 6.051 1.00 95.62 123 LYS A C 1
ATOM 841 O O . LYS A 1 123 ? 4.321 10.035 5.805 1.00 95.62 123 LYS A O 1
ATOM 846 N N . SER A 1 124 ? 2.973 8.699 6.983 1.00 96.19 124 SER A N 1
ATOM 847 C CA . SER A 1 124 ? 4.041 7.917 7.596 1.00 96.19 124 SER A CA 1
ATOM 848 C C . SER A 1 124 ? 4.037 6.530 6.980 1.00 96.19 124 SER A C 1
ATOM 850 O O . SER A 1 124 ? 3.026 5.831 7.068 1.00 96.19 124 SER A O 1
ATOM 852 N N . LEU A 1 125 ? 5.159 6.140 6.375 1.00 96.62 125 LEU A N 1
ATOM 853 C CA . LEU A 1 125 ? 5.363 4.790 5.859 1.00 96.62 125 LEU A CA 1
ATOM 854 C C . LEU A 1 125 ? 5.121 3.761 6.970 1.00 96.62 125 LEU A C 1
ATOM 856 O O . LEU A 1 125 ? 5.690 3.867 8.058 1.00 96.62 125 LEU A O 1
ATOM 860 N N . VAL A 1 126 ? 4.274 2.776 6.683 1.00 96.81 126 VAL A N 1
ATOM 861 C CA . VAL A 1 126 ? 4.009 1.643 7.575 1.00 96.81 126 VAL A CA 1
ATOM 862 C C . VAL A 1 126 ? 4.838 0.447 7.144 1.00 96.81 126 VAL A C 1
ATOM 864 O O . VAL A 1 126 ? 5.603 -0.086 7.941 1.00 96.81 126 VAL A O 1
ATOM 867 N N . ASP A 1 127 ? 4.663 0.034 5.891 1.00 97.25 127 ASP A N 1
ATOM 868 C CA . ASP A 1 127 ? 5.340 -1.116 5.303 1.00 97.25 127 ASP A CA 1
ATOM 869 C C . ASP A 1 127 ? 5.227 -1.068 3.770 1.00 97.25 127 ASP A C 1
ATOM 871 O O . ASP A 1 127 ? 4.506 -0.236 3.203 1.00 97.25 127 ASP A O 1
ATOM 875 N N . MET A 1 128 ? 5.913 -1.996 3.112 1.00 97.75 128 MET A N 1
ATOM 876 C CA . MET A 1 128 ? 5.777 -2.286 1.693 1.00 97.75 128 MET A CA 1
ATOM 877 C C . MET A 1 128 ? 5.011 -3.591 1.464 1.00 97.75 128 MET A C 1
ATOM 879 O O . MET A 1 128 ? 5.019 -4.505 2.286 1.00 97.75 128 MET A O 1
ATOM 883 N N . TYR A 1 129 ? 4.342 -3.685 0.318 1.00 98.44 129 TYR A N 1
ATOM 884 C CA . TYR A 1 129 ? 3.585 -4.866 -0.072 1.00 98.44 129 TYR A CA 1
ATOM 885 C C . TYR A 1 129 ? 3.728 -5.128 -1.566 1.00 98.44 129 TYR A C 1
ATOM 887 O O . TYR A 1 129 ? 3.775 -4.216 -2.391 1.00 98.44 129 TYR A O 1
ATOM 895 N N . CYS A 1 130 ? 3.727 -6.408 -1.923 1.00 97.50 130 CYS A N 1
ATOM 896 C CA . CYS A 1 130 ? 3.843 -6.859 -3.309 1.00 97.50 130 CYS A CA 1
ATOM 897 C C . CYS A 1 130 ? 2.824 -7.957 -3.627 1.00 97.50 130 CYS A C 1
ATOM 899 O O . CYS A 1 130 ? 3.043 -8.830 -4.461 1.00 97.50 130 CYS A O 1
ATOM 901 N N . THR A 1 131 ? 1.669 -7.897 -2.963 1.00 98.00 131 THR A N 1
ATOM 902 C CA . THR A 1 131 ? 0.485 -8.656 -3.365 1.00 98.00 131 THR A CA 1
ATOM 903 C C . THR A 1 131 ? -0.727 -7.727 -3.426 1.00 98.00 131 THR A C 1
ATOM 905 O O . THR A 1 131 ? -0.700 -6.655 -2.810 1.00 98.00 131 THR A O 1
ATOM 908 N N . PRO A 1 132 ? -1.805 -8.116 -4.127 1.00 98.19 132 PRO A N 1
ATOM 909 C CA . PRO A 1 132 ? -3.032 -7.325 -4.166 1.00 98.19 132 PRO A CA 1
ATOM 910 C C . PRO A 1 132 ? -3.715 -7.145 -2.804 1.00 98.19 132 PRO A C 1
ATOM 912 O O . PRO A 1 132 ? -4.597 -6.303 -2.700 1.00 98.19 132 PRO A O 1
ATOM 915 N N . GLN A 1 133 ? -3.342 -7.914 -1.771 1.00 98.31 133 GLN A N 1
ATOM 916 C CA . GLN A 1 133 ? -3.873 -7.746 -0.418 1.00 98.31 133 GLN A CA 1
ATOM 917 C C . GLN A 1 133 ? -2.777 -7.347 0.573 1.00 98.31 133 GLN A C 1
ATOM 919 O O . GLN A 1 133 ? -1.771 -8.040 0.722 1.00 98.31 133 GLN A O 1
ATOM 924 N N . ALA A 1 134 ? -3.002 -6.260 1.305 1.00 98.19 134 ALA A N 1
ATOM 925 C CA . ALA A 1 134 ? -2.104 -5.782 2.352 1.00 98.19 134 ALA A CA 1
ATOM 926 C C . ALA A 1 134 ? -2.778 -5.866 3.720 1.00 98.19 134 ALA A C 1
ATOM 928 O O . ALA A 1 134 ? -3.842 -5.288 3.931 1.00 98.19 134 ALA A O 1
ATOM 929 N N . ARG A 1 135 ? -2.152 -6.555 4.678 1.00 98.19 135 ARG A N 1
ATOM 930 C CA . ARG A 1 135 ? -2.553 -6.501 6.091 1.00 98.19 135 ARG A CA 1
ATOM 931 C C . ARG A 1 135 ? -1.740 -5.430 6.792 1.00 98.19 135 ARG A C 1
ATOM 933 O O . ARG A 1 135 ? -0.544 -5.603 7.008 1.00 98.19 135 ARG A O 1
ATOM 940 N N . VAL A 1 136 ? -2.395 -4.325 7.114 1.00 97.94 136 VAL A N 1
ATOM 941 C CA . VAL A 1 136 ? -1.768 -3.130 7.674 1.00 97.94 136 VAL A CA 1
ATOM 942 C C . VAL A 1 136 ? -2.056 -3.086 9.164 1.00 97.94 136 VAL A C 1
ATOM 944 O O . VAL A 1 136 ? -3.215 -3.021 9.583 1.00 97.94 136 VAL A O 1
ATOM 947 N N . SER A 1 137 ? -0.997 -3.121 9.970 1.00 96.38 137 SER A N 1
ATOM 948 C CA . SER A 1 137 ? -1.110 -2.975 11.419 1.00 96.38 137 SER A CA 1
ATOM 949 C C . SER A 1 137 ? -1.625 -1.582 11.772 1.00 96.38 137 SER A C 1
ATOM 951 O O . SER A 1 137 ? -1.128 -0.574 11.276 1.00 96.38 137 SER A O 1
ATOM 953 N N . LEU A 1 138 ? -2.601 -1.534 12.675 1.00 96.12 138 LEU A N 1
ATOM 954 C CA . LEU A 1 138 ? -3.087 -0.310 13.310 1.00 96.12 138 LEU A CA 1
ATOM 955 C C . LEU A 1 138 ? -2.706 -0.266 14.795 1.00 96.12 138 LEU A C 1
ATOM 957 O O . LEU A 1 138 ? -3.272 0.505 15.573 1.00 96.12 138 LEU A O 1
ATOM 961 N N . GLN A 1 139 ? -1.758 -1.108 15.217 1.00 94.44 139 GLN A N 1
ATOM 962 C CA . GLN A 1 139 ? -1.228 -1.042 16.572 1.00 94.44 139 GLN A CA 1
ATOM 963 C C . GLN A 1 139 ? -0.618 0.336 16.813 1.00 94.44 139 GLN A C 1
ATOM 965 O O . GLN A 1 139 ? 0.100 0.874 15.975 1.00 94.44 139 GLN A O 1
ATOM 970 N N . ASN A 1 140 ? -0.945 0.919 17.965 1.00 92.88 140 ASN A N 1
ATOM 971 C CA . ASN A 1 140 ? -0.494 2.253 18.365 1.00 92.88 140 ASN A CA 1
ATOM 972 C C . ASN A 1 140 ? -0.983 3.409 17.470 1.00 92.88 140 ASN A C 1
ATOM 974 O O . ASN A 1 140 ? -0.617 4.558 17.726 1.00 92.88 140 ASN A O 1
ATOM 978 N N . VAL A 1 141 ? -1.874 3.152 16.506 1.00 95.44 141 VAL A N 1
ATOM 979 C CA . VAL A 1 141 ? -2.628 4.207 15.823 1.00 95.44 141 VAL A CA 1
ATOM 980 C C . VAL A 1 141 ? -3.699 4.710 16.788 1.00 95.44 141 VAL A C 1
ATOM 982 O O . VAL A 1 141 ? -4.466 3.939 17.370 1.00 95.44 141 VAL A O 1
ATOM 985 N N . LYS A 1 142 ? -3.708 6.023 17.034 1.00 95.06 142 LYS A N 1
ATOM 986 C CA . LYS A 1 142 ? -4.686 6.639 17.939 1.00 95.06 142 LYS A CA 1
ATOM 987 C C . LYS A 1 142 ? -6.096 6.466 17.361 1.00 95.06 142 LYS A C 1
ATOM 989 O O . LYS A 1 142 ? -6.242 6.481 16.153 1.00 95.06 142 LYS A O 1
ATOM 994 N N . PRO A 1 143 ? -7.154 6.361 18.179 1.00 95.81 143 PRO A N 1
ATOM 995 C CA . PRO A 1 143 ? -8.512 6.481 17.660 1.00 95.81 143 PRO A CA 1
ATOM 996 C C . PRO A 1 143 ? -8.718 7.833 16.960 1.00 95.81 143 PRO A C 1
ATOM 998 O O . PRO A 1 143 ? -8.229 8.860 17.438 1.00 95.81 143 PRO A O 1
ATOM 1001 N N . GLY A 1 144 ? -9.463 7.848 15.856 1.00 96.56 144 GLY A N 1
ATOM 1002 C CA . GLY A 1 144 ? -9.639 9.040 15.032 1.00 96.56 144 GLY A CA 1
ATOM 1003 C C . GLY A 1 144 ? -9.892 8.743 13.557 1.00 96.56 144 GLY A C 1
ATOM 1004 O O . GLY A 1 144 ? -10.136 7.606 13.153 1.00 96.56 144 GLY A O 1
ATOM 1005 N N . THR A 1 145 ? -9.883 9.802 12.746 1.00 97.81 145 THR A N 1
ATOM 1006 C CA . THR A 1 145 ? -9.876 9.679 11.282 1.00 97.81 145 THR A CA 1
ATOM 1007 C C . THR A 1 145 ? -8.434 9.654 10.804 1.00 97.81 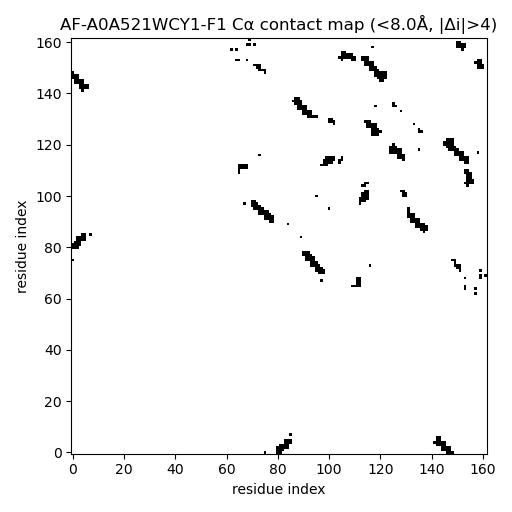145 THR A C 1
ATOM 1009 O O . THR A 1 145 ? -7.688 10.572 11.130 1.00 97.81 145 THR A O 1
ATOM 1012 N N . HIS A 1 146 ? -8.087 8.653 10.001 1.00 98.19 146 HIS A N 1
ATOM 1013 C CA . HIS A 1 146 ? -6.754 8.484 9.423 1.00 98.19 146 HIS A CA 1
ATOM 1014 C C . HIS A 1 146 ? -6.834 8.425 7.906 1.00 98.19 146 HIS A C 1
ATOM 1016 O O . HIS A 1 146 ? -7.841 7.980 7.344 1.00 98.19 146 HIS A O 1
ATOM 1022 N N . THR A 1 147 ? -5.770 8.867 7.246 1.00 98.31 147 THR A N 1
ATOM 1023 C CA . THR A 1 147 ? -5.610 8.744 5.798 1.00 98.31 147 THR A CA 1
ATOM 1024 C C . THR A 1 147 ? -4.679 7.586 5.492 1.00 98.31 147 THR A C 1
ATOM 1026 O O . THR A 1 147 ? -3.523 7.604 5.895 1.00 98.31 147 THR A O 1
ATOM 1029 N N . LEU A 1 148 ? -5.186 6.603 4.756 1.00 98.19 148 LEU A N 1
ATOM 1030 C CA . LEU A 1 148 ? -4.387 5.567 4.120 1.00 98.19 148 LEU A CA 1
ATOM 1031 C C . LEU A 1 148 ? -4.016 6.005 2.706 1.00 98.19 148 LEU A C 1
ATOM 1033 O O . LEU A 1 148 ? -4.900 6.375 1.916 1.00 98.19 148 LEU A O 1
ATOM 1037 N N . THR A 1 149 ? -2.732 5.915 2.389 1.00 98.12 149 THR A N 1
ATOM 1038 C CA . THR A 1 149 ? -2.182 6.167 1.054 1.00 98.12 149 THR A CA 1
ATOM 1039 C C . THR A 1 149 ? -1.445 4.921 0.585 1.00 98.12 149 THR A C 1
ATOM 1041 O O . 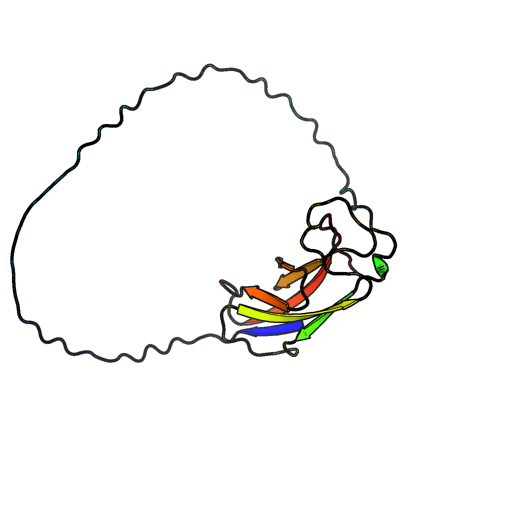THR A 1 149 ? -0.814 4.242 1.389 1.00 98.12 149 THR A O 1
ATOM 1044 N N . VAL A 1 150 ? -1.546 4.618 -0.708 1.00 98.31 150 VAL A N 1
ATOM 1045 C CA . VAL A 1 150 ? -0.677 3.649 -1.380 1.00 98.31 150 VAL A CA 1
ATOM 1046 C C . VAL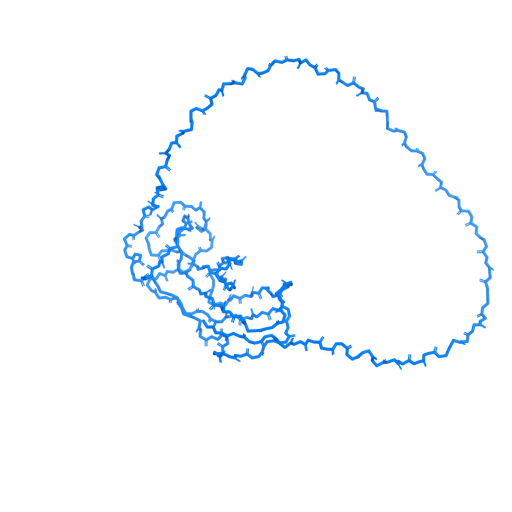 A 1 150 ? 0.143 4.390 -2.423 1.00 98.31 150 VAL A C 1
ATOM 1048 O O . VAL A 1 150 ? -0.412 5.222 -3.140 1.00 98.31 150 VAL A O 1
ATOM 1051 N N . VAL A 1 151 ? 1.438 4.106 -2.492 1.00 98.12 151 VAL A N 1
ATOM 1052 C CA . VAL A 1 151 ? 2.368 4.749 -3.430 1.00 98.12 151 VAL A CA 1
ATOM 1053 C C . VAL A 1 151 ? 3.126 3.650 -4.172 1.00 98.12 151 VAL A C 1
ATOM 1055 O O . VAL A 1 151 ? 3.700 2.789 -3.505 1.00 98.12 151 VAL A O 1
ATOM 1058 N N . PRO A 1 152 ? 3.118 3.604 -5.518 1.00 98.12 152 PRO A N 1
ATOM 1059 C CA . PRO A 1 152 ? 3.951 2.649 -6.238 1.00 98.12 152 PRO A CA 1
ATOM 1060 C C . PRO A 1 152 ? 5.428 2.936 -5.952 1.00 98.12 152 PRO A C 1
ATOM 1062 O O . PRO A 1 152 ? 5.825 4.091 -5.848 1.00 98.12 152 PRO A O 1
ATOM 1065 N N . ALA A 1 153 ? 6.247 1.898 -5.861 1.00 97.75 153 ALA A N 1
ATOM 1066 C CA . ALA A 1 153 ? 7.677 2.004 -5.616 1.00 97.75 153 ALA A CA 1
ATOM 1067 C C . ALA A 1 153 ? 8.452 1.043 -6.523 1.00 97.75 153 ALA A C 1
ATOM 1069 O O . ALA A 1 153 ? 7.967 -0.037 -6.879 1.00 97.75 153 ALA A O 1
ATOM 1070 N N . GLN A 1 154 ? 9.649 1.459 -6.923 1.00 97.38 154 GLN A N 1
ATOM 1071 C CA . GLN A 1 154 ? 10.575 0.642 -7.707 1.00 97.38 154 GLN A CA 1
ATOM 1072 C C . GLN A 1 154 ? 11.352 -0.314 -6.799 1.00 97.38 154 GLN A C 1
ATOM 1074 O O . GLN A 1 154 ? 11.307 -0.210 -5.574 1.00 97.38 154 GLN A O 1
ATOM 1079 N N . ASP A 1 155 ? 12.097 -1.239 -7.398 1.00 96.38 155 ASP A N 1
ATOM 1080 C CA . ASP A 1 155 ? 12.871 -2.241 -6.657 1.00 96.38 155 ASP A CA 1
ATOM 1081 C C . ASP A 1 155 ? 13.907 -1.622 -5.704 1.00 96.38 155 ASP A C 1
ATOM 1083 O O . ASP A 1 155 ? 14.207 -2.204 -4.668 1.00 96.38 155 ASP A O 1
ATOM 1087 N N . ASP A 1 156 ? 14.394 -0.414 -5.985 1.00 95.50 156 ASP A N 1
ATOM 1088 C CA . ASP A 1 156 ? 15.325 0.335 -5.132 1.00 95.50 156 ASP A CA 1
ATOM 1089 C C . ASP A 1 156 ? 14.634 1.200 -4.054 1.00 95.50 156 ASP A C 1
ATOM 1091 O O . ASP A 1 156 ? 15.284 2.025 -3.410 1.00 95.50 156 ASP A O 1
ATOM 1095 N N . HIS A 1 157 ? 13.330 0.991 -3.843 1.00 95.50 157 HIS A N 1
ATOM 1096 C CA . HIS A 1 157 ? 12.447 1.739 -2.940 1.00 95.50 157 HIS A CA 1
ATOM 1097 C C . HIS A 1 157 ? 12.229 3.211 -3.323 1.00 95.50 157 HIS A C 1
ATOM 1099 O O . HIS A 1 157 ? 11.694 3.978 -2.518 1.00 95.50 157 HIS A O 1
ATOM 1105 N N . ALA A 1 158 ? 12.598 3.630 -4.538 1.00 95.38 158 ALA A N 1
ATOM 1106 C CA . ALA A 1 158 ? 12.200 4.936 -5.041 1.00 95.38 158 ALA A CA 1
ATOM 1107 C C . ALA A 1 158 ? 10.679 4.973 -5.259 1.00 95.38 158 ALA A C 1
ATOM 1109 O O . ALA A 1 158 ? 10.130 4.203 -6.052 1.00 95.38 158 ALA A O 1
ATOM 1110 N N . GLU A 1 159 ? 9.996 5.875 -4.555 1.00 95.75 159 GLU A N 1
ATOM 1111 C CA . GLU A 1 159 ? 8.564 6.105 -4.729 1.00 95.75 159 GLU A CA 1
ATOM 1112 C C . GLU A 1 159 ? 8.270 6.800 -6.058 1.00 95.75 159 GLU A C 1
ATOM 1114 O O . GLU A 1 159 ? 8.930 7.759 -6.465 1.00 95.75 159 GLU A O 1
ATOM 1119 N N . VAL A 1 160 ? 7.233 6.316 -6.732 1.00 94.25 160 VAL A N 1
ATOM 1120 C CA . VAL A 1 160 ? 6.695 6.885 -7.960 1.00 94.25 160 VAL A CA 1
ATOM 1121 C C . VAL A 1 160 ? 5.497 7.749 -7.600 1.00 94.25 160 VAL A C 1
ATOM 1123 O O . VAL A 1 160 ? 4.380 7.262 -7.436 1.00 94.25 160 VAL A O 1
ATOM 1126 N N . HIS A 1 161 ? 5.736 9.050 -7.485 1.00 86.12 161 HIS A N 1
ATOM 1127 C CA . HIS A 1 161 ? 4.670 10.033 -7.331 1.00 86.12 161 HIS A CA 1
ATOM 1128 C C . HIS A 1 161 ? 4.124 10.455 -8.700 1.00 86.12 161 HIS A C 1
ATOM 1130 O O . HIS A 1 161 ? 4.877 10.560 -9.670 1.00 86.12 161 HIS A O 1
ATOM 1136 N N . GLU A 1 162 ? 2.812 10.681 -8.759 1.00 63.91 162 GLU A N 1
ATOM 1137 C CA . GLU A 1 162 ? 2.144 11.317 -9.903 1.00 63.91 162 GLU A CA 1
ATOM 1138 C C . GLU A 1 162 ? 2.373 12.831 -9.947 1.00 63.91 162 GLU A C 1
ATOM 1140 O O . GLU A 1 162 ? 2.479 13.454 -8.862 1.00 63.91 162 GLU A O 1
#

pLDDT: mean 80.52, std 21.77, range [38.47, 98.69]